Protein AF-A0A379FJ22-F1 (afdb_monomer_lite)

Structure (mmCIF, N/CA/C/O backbone):
data_AF-A0A379FJ22-F1
#
_entry.id   AF-A0A379FJ22-F1
#
loop_
_atom_site.group_PDB
_atom_site.id
_atom_site.type_symbol
_atom_site.label_atom_id
_atom_site.label_alt_id
_atom_site.label_comp_id
_atom_site.label_asym_id
_atom_site.label_entity_id
_atom_site.label_seq_id
_atom_site.pdbx_PDB_ins_code
_atom_site.Cartn_x
_atom_site.Cartn_y
_atom_site.Cartn_z
_atom_site.occupancy
_atom_site.B_iso_or_equiv
_atom_site.auth_seq_id
_atom_site.auth_comp_id
_atom_site.auth_asym_id
_atom_site.auth_atom_id
_atom_site.pdbx_PDB_model_num
ATOM 1 N N . MET A 1 1 ? 7.946 -30.637 -11.991 1.00 55.09 1 MET A N 1
ATOM 2 C CA . MET A 1 1 ? 6.514 -30.709 -11.625 1.00 55.09 1 MET A CA 1
ATOM 3 C C . MET A 1 1 ? 6.362 -30.606 -10.107 1.00 55.09 1 MET A C 1
ATOM 5 O O . MET A 1 1 ? 6.068 -31.591 -9.452 1.00 55.09 1 MET A O 1
ATOM 9 N N . GLY A 1 2 ? 6.629 -29.426 -9.536 1.00 65.25 2 GLY A N 1
ATOM 10 C CA . GLY A 1 2 ? 6.584 -29.178 -8.081 1.00 65.25 2 GLY A CA 1
ATOM 11 C C . GLY A 1 2 ? 5.913 -27.849 -7.717 1.00 65.25 2 GLY A C 1
ATOM 12 O O . GLY A 1 2 ? 6.068 -27.352 -6.612 1.00 65.25 2 GLY A O 1
ATOM 13 N N . TYR A 1 3 ? 5.192 -27.254 -8.668 1.00 72.75 3 TYR A N 1
ATOM 14 C CA . TYR A 1 3 ? 4.520 -25.957 -8.529 1.00 72.75 3 TYR A CA 1
ATOM 15 C C . TYR A 1 3 ? 3.128 -26.104 -7.905 1.00 72.75 3 TYR A C 1
ATOM 17 O O . TYR A 1 3 ? 2.654 -25.175 -7.268 1.00 72.75 3 TYR A O 1
ATOM 25 N N . LEU A 1 4 ? 2.518 -27.292 -8.010 1.00 80.62 4 LEU A N 1
ATOM 26 C CA . LEU A 1 4 ? 1.190 -27.610 -7.476 1.00 80.62 4 LEU A CA 1
ATOM 27 C C . LEU A 1 4 ? 0.970 -27.150 -6.022 1.00 80.62 4 LEU A C 1
ATOM 29 O O . LEU A 1 4 ? 0.006 -26.419 -5.807 1.00 80.62 4 LEU A O 1
ATOM 33 N N . PRO A 1 5 ? 1.829 -27.482 -5.034 1.00 85.69 5 PRO A N 1
ATOM 34 C CA . PRO A 1 5 ? 1.594 -27.061 -3.651 1.00 85.69 5 PRO A CA 1
ATOM 35 C C . PRO A 1 5 ? 1.693 -25.538 -3.463 1.00 85.69 5 PRO A C 1
ATOM 37 O O . PRO A 1 5 ? 0.895 -24.961 -2.729 1.00 85.69 5 PRO A O 1
ATOM 40 N N . GLY A 1 6 ? 2.615 -24.870 -4.166 1.00 86.69 6 GLY A N 1
ATOM 41 C CA . GLY A 1 6 ? 2.761 -23.413 -4.105 1.00 86.69 6 GLY A CA 1
ATOM 42 C C . GLY A 1 6 ? 1.600 -22.673 -4.772 1.00 86.69 6 GLY A C 1
ATOM 43 O O . GLY A 1 6 ? 1.093 -21.696 -4.225 1.00 86.69 6 GLY A O 1
ATOM 44 N N . THR A 1 7 ? 1.131 -23.159 -5.924 1.00 88.19 7 THR A N 1
ATOM 45 C CA . THR A 1 7 ? -0.008 -22.571 -6.645 1.00 88.19 7 THR A CA 1
ATOM 46 C C . THR A 1 7 ? -1.321 -22.771 -5.884 1.00 88.19 7 THR A C 1
ATOM 48 O O . THR A 1 7 ? -2.111 -21.833 -5.787 1.00 88.19 7 THR A O 1
ATOM 51 N N . LEU A 1 8 ? -1.538 -23.951 -5.289 1.00 89.00 8 LEU A N 1
ATOM 52 C CA . LEU A 1 8 ? -2.694 -24.222 -4.423 1.00 89.00 8 LEU A CA 1
ATOM 53 C C . LEU A 1 8 ? -2.702 -23.316 -3.190 1.00 89.00 8 LEU A C 1
ATOM 55 O O . LEU A 1 8 ? -3.750 -22.773 -2.851 1.00 89.00 8 LEU A O 1
ATOM 59 N N . TRP A 1 9 ? -1.545 -23.108 -2.553 1.00 88.25 9 TRP A N 1
ATOM 60 C CA . TRP A 1 9 ? -1.446 -22.212 -1.401 1.00 88.25 9 TRP A CA 1
ATOM 61 C C . TRP A 1 9 ? -1.653 -20.742 -1.771 1.00 88.25 9 TRP A C 1
ATOM 63 O O . TRP A 1 9 ? -2.329 -20.030 -1.038 1.00 88.25 9 TRP A O 1
ATOM 73 N N . LEU A 1 10 ? -1.130 -20.275 -2.908 1.00 88.19 10 LEU A N 1
ATOM 74 C CA . LEU A 1 10 ? -1.381 -18.911 -3.386 1.00 88.19 10 LEU A CA 1
ATOM 75 C C . LEU A 1 10 ? -2.871 -18.672 -3.650 1.00 88.19 10 LEU A C 1
ATOM 77 O O . LEU A 1 10 ? -3.418 -17.671 -3.194 1.00 88.19 10 LEU A O 1
ATOM 81 N N . LEU A 1 11 ? -3.540 -19.603 -4.333 1.00 90.06 11 LEU A N 1
ATOM 82 C CA . LEU A 1 11 ? -4.977 -19.507 -4.600 1.00 90.06 11 LEU A CA 1
ATOM 83 C C . LEU A 1 11 ? -5.795 -19.553 -3.305 1.00 90.06 11 LEU A C 1
ATOM 85 O O . LEU A 1 11 ? -6.607 -18.664 -3.057 1.00 90.06 11 LEU A O 1
ATOM 89 N N . ALA A 1 12 ? -5.561 -20.557 -2.458 1.00 91.62 12 ALA A N 1
ATOM 90 C CA . ALA A 1 12 ? -6.301 -20.710 -1.211 1.00 91.62 12 ALA A CA 1
ATOM 91 C C . ALA A 1 12 ? -6.012 -19.563 -0.228 1.00 91.62 12 ALA A C 1
ATOM 93 O O . ALA A 1 12 ? -6.931 -19.018 0.376 1.00 91.62 12 ALA A O 1
ATOM 94 N N . GLY A 1 13 ? -4.750 -19.159 -0.091 1.00 91.25 13 GLY A N 1
ATOM 95 C CA . GLY A 1 13 ? -4.307 -18.118 0.831 1.00 91.25 13 GLY A CA 1
ATOM 96 C C . GLY A 1 13 ? -4.830 -16.735 0.461 1.00 91.25 13 GLY A C 1
ATOM 97 O O . GLY A 1 13 ? -5.332 -16.029 1.330 1.00 91.25 13 GLY A O 1
ATOM 98 N N . VAL A 1 14 ? -4.788 -16.350 -0.818 1.00 91.81 14 VAL A N 1
ATOM 99 C CA . VAL A 1 14 ? -5.321 -15.046 -1.256 1.00 91.81 14 VAL A CA 1
ATOM 100 C C . VAL A 1 14 ? -6.839 -14.979 -1.070 1.00 91.81 14 VAL A C 1
ATOM 102 O O . VAL A 1 14 ? -7.353 -13.954 -0.624 1.00 91.81 14 VAL A O 1
ATOM 105 N N . VAL A 1 15 ? -7.562 -16.070 -1.339 1.00 91.75 15 VAL A N 1
ATOM 106 C CA . VAL A 1 15 ? -9.021 -16.113 -1.151 1.00 91.75 15 VAL A CA 1
ATOM 107 C C . VAL A 1 15 ? -9.390 -16.095 0.334 1.00 91.75 15 VAL A C 1
ATOM 109 O O . VAL A 1 15 ? -10.225 -15.295 0.748 1.00 91.75 15 VAL A O 1
ATOM 112 N N . LEU A 1 16 ? -8.763 -16.936 1.157 1.00 91.06 16 LEU A N 1
ATOM 113 C CA . LEU A 1 16 ? -9.128 -17.050 2.570 1.00 91.06 16 LEU A CA 1
ATOM 114 C C . LEU A 1 16 ? -8.610 -15.889 3.420 1.00 91.06 16 LEU A C 1
ATOM 116 O O . LEU A 1 16 ? -9.318 -15.453 4.318 1.00 91.06 16 LEU A O 1
ATOM 120 N N . ALA A 1 17 ? -7.402 -15.385 3.170 1.00 89.38 17 ALA A N 1
ATOM 121 C CA . ALA A 1 17 ? -6.848 -14.278 3.946 1.00 89.38 17 ALA A CA 1
ATOM 122 C C . ALA A 1 17 ? -7.233 -12.921 3.346 1.00 89.38 17 ALA A C 1
ATOM 124 O O . ALA A 1 17 ? -7.732 -12.059 4.060 1.00 89.38 17 ALA A O 1
ATOM 125 N N . GLY A 1 18 ? -7.045 -12.737 2.036 1.00 89.44 18 GLY A N 1
ATOM 126 C CA . GLY A 1 18 ? -7.271 -11.454 1.370 1.00 89.44 18 GLY A CA 1
ATOM 127 C C . GLY A 1 18 ? -8.751 -11.121 1.204 1.00 89.44 18 GLY A C 1
ATOM 128 O O . GLY A 1 18 ? -9.206 -10.089 1.691 1.00 89.44 18 GLY A O 1
ATOM 129 N N . ALA A 1 19 ? -9.524 -12.002 0.559 1.00 89.69 19 ALA A N 1
ATOM 130 C CA . ALA A 1 19 ? -10.930 -11.704 0.270 1.00 89.69 19 ALA A CA 1
ATOM 131 C C . ALA A 1 19 ? -11.788 -11.632 1.545 1.00 89.69 19 ALA A C 1
ATOM 133 O O . ALA A 1 19 ? -12.662 -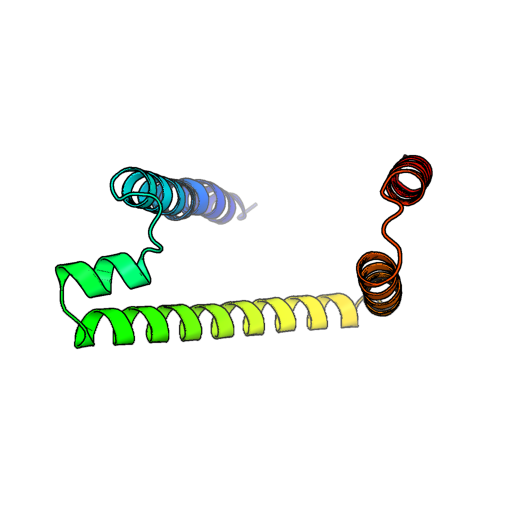10.773 1.650 1.00 89.69 19 ALA A O 1
ATOM 134 N N . VAL A 1 20 ? -11.516 -12.483 2.543 1.00 94.31 20 VAL A N 1
ATOM 135 C CA . VAL A 1 20 ? -12.218 -12.429 3.838 1.00 94.31 20 VAL A CA 1
ATOM 136 C C . VAL A 1 20 ? -11.861 -11.161 4.607 1.00 94.31 20 VAL A C 1
ATOM 138 O O . VAL A 1 20 ? -12.759 -10.534 5.167 1.00 94.31 20 VAL A O 1
ATOM 141 N N . GLN A 1 21 ? -10.586 -10.754 4.622 1.00 90.88 21 GLN A N 1
ATOM 142 C CA . GLN A 1 21 ? -10.182 -9.496 5.248 1.00 90.88 21 GLN A CA 1
ATOM 143 C C . GLN A 1 21 ? -10.891 -8.312 4.582 1.00 90.88 21 GLN A C 1
ATOM 145 O O . GLN A 1 21 ? -11.502 -7.510 5.285 1.00 90.88 21 GLN A O 1
ATOM 150 N N . ASP A 1 22 ? -10.846 -8.210 3.254 1.00 88.62 22 ASP A N 1
ATOM 151 C CA . ASP A 1 22 ? -11.435 -7.086 2.517 1.00 88.62 22 ASP A CA 1
ATOM 152 C C . ASP A 1 22 ? -12.960 -7.009 2.720 1.00 88.62 22 ASP A C 1
ATOM 154 O O . ASP A 1 22 ? -13.511 -5.954 3.049 1.00 88.62 22 ASP A O 1
ATOM 158 N N . PHE A 1 23 ? -13.645 -8.158 2.678 1.00 87.19 23 PHE A N 1
ATOM 159 C CA . PHE A 1 23 ? -15.077 -8.230 2.966 1.00 87.19 23 PHE A CA 1
ATOM 160 C C . PHE A 1 23 ? -15.401 -7.881 4.426 1.00 87.19 23 PHE A C 1
ATOM 162 O O . PHE A 1 23 ? -16.377 -7.176 4.692 1.00 87.19 23 PHE A O 1
ATOM 169 N N . MET A 1 24 ? -14.578 -8.325 5.381 1.00 87.12 24 MET A N 1
ATOM 170 C CA . MET A 1 24 ? -14.732 -7.983 6.796 1.00 87.12 24 MET A CA 1
ATOM 171 C C . MET A 1 24 ? -14.580 -6.474 7.015 1.00 87.12 24 MET A C 1
ATOM 173 O O . MET A 1 24 ? -15.416 -5.876 7.693 1.00 87.12 24 MET A O 1
ATOM 177 N N . VAL A 1 25 ? -13.571 -5.842 6.408 1.00 85.56 25 VAL A N 1
ATOM 178 C CA . VAL A 1 25 ? -13.365 -4.387 6.482 1.00 85.56 25 VAL A CA 1
ATOM 179 C C . VAL A 1 25 ? -14.564 -3.631 5.902 1.00 85.56 25 VAL A C 1
ATOM 181 O O . VAL A 1 25 ? -15.068 -2.702 6.541 1.00 85.56 25 VAL A O 1
ATOM 184 N N . LEU A 1 26 ? -15.065 -4.046 4.736 1.00 86.69 26 LEU A N 1
ATOM 185 C CA . LEU A 1 26 ? -16.239 -3.438 4.101 1.00 86.69 26 LEU A CA 1
ATOM 186 C C . LEU A 1 26 ? -17.514 -3.605 4.945 1.00 86.69 26 LEU A C 1
ATOM 188 O O . LEU A 1 26 ? -18.265 -2.644 5.141 1.00 86.69 26 LEU A O 1
ATOM 192 N N . PHE A 1 27 ? -17.757 -4.795 5.498 1.00 85.31 27 PHE A N 1
ATOM 193 C CA . PHE A 1 27 ? -18.923 -5.071 6.344 1.00 85.31 27 PHE A CA 1
ATOM 194 C C . PHE A 1 27 ? -18.903 -4.252 7.644 1.00 85.31 27 PHE A C 1
ATOM 196 O O . PHE A 1 27 ? -19.919 -3.708 8.080 1.00 85.31 27 PHE A O 1
ATOM 203 N N . ILE A 1 28 ? -17.725 -4.114 8.246 1.00 82.06 28 ILE A N 1
ATOM 204 C CA . ILE A 1 28 ? -17.501 -3.317 9.454 1.00 82.06 28 ILE A CA 1
ATOM 205 C C . ILE A 1 28 ? -17.693 -1.816 9.149 1.00 82.06 28 ILE A C 1
ATOM 207 O O . ILE A 1 28 ? -18.420 -1.131 9.874 1.00 82.06 28 ILE A O 1
ATOM 211 N N . SER A 1 29 ? -17.146 -1.317 8.035 1.00 79.75 29 SER A N 1
ATOM 212 C CA . SER A 1 29 ? -17.282 0.084 7.600 1.00 79.75 29 SER A CA 1
ATOM 213 C C . SER A 1 29 ? -18.738 0.483 7.308 1.00 79.75 29 SER A C 1
ATOM 215 O O . SER A 1 29 ? -19.225 1.511 7.794 1.00 79.75 29 SER A O 1
ATOM 217 N N . THR A 1 30 ? -19.487 -0.362 6.591 1.00 82.31 30 THR A N 1
ATOM 218 C CA . THR A 1 30 ? -20.899 -0.104 6.241 1.00 82.31 30 THR A CA 1
ATOM 219 C C . THR A 1 30 ? -21.821 -0.063 7.461 1.00 82.31 30 THR A C 1
ATOM 221 O O . THR A 1 30 ? -22.753 0.740 7.497 1.00 82.31 30 THR A O 1
ATOM 224 N N . ARG A 1 31 ? -21.539 -0.850 8.508 1.00 78.50 31 ARG A N 1
ATOM 225 C CA . ARG A 1 31 ? -22.315 -0.846 9.763 1.00 78.50 31 ARG A CA 1
ATOM 226 C C . ARG A 1 31 ? -22.111 0.402 10.627 1.00 78.50 31 ARG A C 1
ATOM 228 O O . ARG A 1 31 ? -22.930 0.641 11.511 1.00 78.50 31 ARG A O 1
ATOM 235 N N . ARG A 1 32 ? -21.061 1.204 10.404 1.00 73.75 32 ARG A N 1
ATOM 236 C CA . ARG A 1 32 ? -20.783 2.417 11.203 1.00 73.75 32 ARG A CA 1
ATOM 237 C C . ARG A 1 32 ? -20.551 3.662 10.358 1.00 73.75 32 ARG A C 1
ATOM 239 O O . ARG A 1 32 ? -19.568 4.384 10.546 1.00 73.75 32 ARG A O 1
ATOM 246 N N . ASN A 1 33 ? -21.502 3.938 9.467 1.00 69.75 33 ASN A N 1
ATOM 247 C CA . ASN A 1 33 ? -21.562 5.168 8.672 1.00 69.75 33 ASN A CA 1
ATOM 248 C C . ASN A 1 33 ? -20.301 5.427 7.816 1.00 69.75 33 ASN A C 1
ATOM 250 O O . ASN A 1 33 ? -19.939 6.581 7.604 1.00 69.75 33 ASN A O 1
ATOM 254 N N . GLY A 1 34 ? -19.607 4.378 7.353 1.00 62.66 34 GLY A N 1
ATOM 255 C CA . GLY A 1 34 ? -18.463 4.504 6.438 1.00 62.66 34 GLY A CA 1
ATOM 256 C C . GLY A 1 34 ? -17.177 5.044 7.073 1.00 62.66 34 GLY A C 1
ATOM 257 O O . GLY A 1 34 ? -16.307 5.547 6.365 1.00 62.66 34 GLY A O 1
ATOM 258 N N . ASN A 1 35 ? -17.048 4.991 8.402 1.00 69.44 35 ASN A N 1
ATOM 259 C CA . ASN A 1 35 ? -15.829 5.442 9.072 1.00 69.44 35 ASN A CA 1
ATOM 260 C C . ASN A 1 35 ? -14.655 4.492 8.779 1.00 69.44 35 ASN A C 1
ATOM 262 O O . ASN A 1 35 ? -14.801 3.272 8.832 1.00 69.44 35 ASN A O 1
ATOM 266 N N . SER A 1 36 ? -13.472 5.062 8.528 1.00 70.88 36 SER A N 1
ATOM 267 C CA . SER A 1 36 ? -12.225 4.297 8.398 1.00 70.88 36 SER A CA 1
ATOM 268 C C . SER A 1 36 ? -11.954 3.478 9.665 1.00 70.88 36 SER A C 1
ATOM 270 O O . SER A 1 36 ? -12.168 3.969 10.774 1.00 70.88 36 SER A O 1
ATOM 272 N N . LEU A 1 37 ? -11.440 2.251 9.515 1.00 66.69 37 LEU A N 1
ATOM 273 C CA . LEU A 1 37 ? -11.137 1.333 10.624 1.00 66.69 37 LEU A CA 1
ATOM 274 C C . LEU A 1 37 ? -10.311 1.984 11.740 1.00 66.69 37 LEU A C 1
ATOM 276 O O . LEU A 1 37 ? -10.580 1.752 12.914 1.00 66.69 37 LEU A O 1
ATOM 280 N N . GLY A 1 38 ? -9.343 2.835 11.392 1.00 68.44 38 GLY A N 1
ATOM 281 C CA . GLY A 1 38 ? -8.529 3.542 12.386 1.00 68.44 38 GLY A CA 1
ATOM 282 C C . GLY A 1 38 ? -9.333 4.535 13.232 1.00 68.44 38 GLY A C 1
ATOM 283 O O . GLY A 1 38 ? -9.173 4.588 14.450 1.0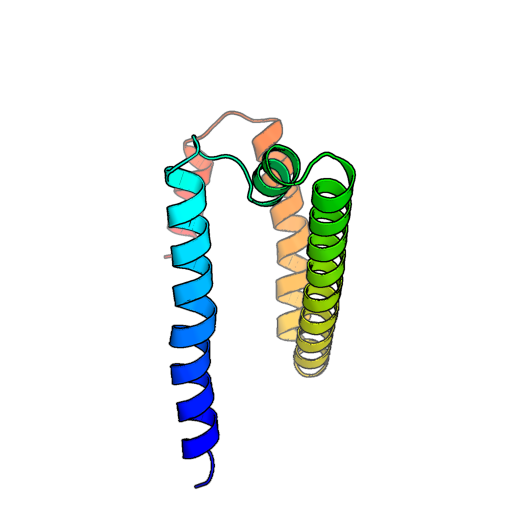0 68.44 38 GLY A O 1
ATOM 284 N N . GLU A 1 39 ? -10.272 5.255 12.615 1.00 67.38 39 GLU A N 1
ATOM 285 C CA . GLU A 1 39 ? -11.213 6.139 13.320 1.00 67.38 39 GLU A CA 1
ATOM 286 C C . GLU A 1 39 ? -12.238 5.342 14.140 1.00 67.38 39 GLU A C 1
ATOM 288 O O . GLU A 1 39 ? -12.712 5.789 15.183 1.00 67.38 39 GLU A O 1
ATOM 293 N N . MET A 1 40 ? -12.551 4.126 13.699 1.00 70.38 40 MET A N 1
ATOM 294 C CA . MET A 1 40 ? -13.432 3.189 14.389 1.00 70.38 40 MET A CA 1
ATOM 295 C C . MET A 1 40 ? -12.802 2.652 15.681 1.00 70.38 40 MET A C 1
ATOM 297 O O . MET A 1 40 ? -13.438 2.685 16.734 1.00 70.38 40 MET A O 1
ATOM 301 N N . ILE A 1 41 ? -11.535 2.231 15.619 1.00 68.88 41 ILE A N 1
ATOM 302 C CA . ILE A 1 41 ? -10.765 1.755 16.779 1.00 68.88 41 ILE A CA 1
ATOM 303 C C . ILE A 1 41 ? -10.590 2.887 17.798 1.00 68.88 41 ILE A C 1
ATOM 305 O O . ILE A 1 41 ? -10.716 2.665 19.002 1.00 68.88 41 ILE A O 1
ATOM 309 N N . LYS A 1 42 ? -10.372 4.119 17.322 1.00 73.25 42 LYS A N 1
ATOM 310 C CA . LYS A 1 42 ? -10.240 5.310 18.172 1.00 73.25 42 LYS A CA 1
ATOM 311 C C . LYS A 1 42 ? -11.516 5.637 18.958 1.00 73.25 42 LYS A C 1
ATOM 313 O O . LYS A 1 42 ? -11.422 6.116 20.086 1.00 73.25 42 LYS A O 1
ATOM 318 N N . LYS A 1 43 ? -12.694 5.368 18.381 1.00 73.31 43 LYS A N 1
ATOM 319 C CA . LYS A 1 43 ? -14.001 5.594 19.026 1.00 73.31 43 LYS A CA 1
ATOM 320 C C . 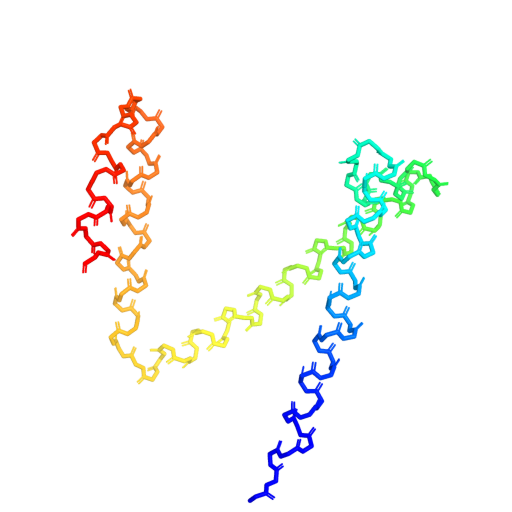LYS A 1 43 ? -14.368 4.516 20.055 1.00 73.31 43 LYS A C 1
ATOM 322 O O . LYS A 1 43 ? -15.046 4.844 21.018 1.00 73.31 43 LYS A O 1
ATOM 327 N N . GLU A 1 44 ? -13.928 3.270 19.868 1.00 70.00 44 GLU A N 1
ATOM 328 C CA . GLU A 1 44 ? -14.287 2.133 20.742 1.00 70.00 44 GLU A CA 1
ATOM 329 C C . GLU A 1 44 ? -13.265 1.839 21.848 1.00 70.00 44 GLU A C 1
ATOM 331 O O . GLU A 1 44 ? -13.638 1.601 22.990 1.00 70.00 44 GLU A O 1
ATOM 336 N N . MET A 1 45 ? -11.964 1.867 21.543 1.00 69.88 45 MET A N 1
ATOM 337 C CA . MET A 1 45 ? -10.911 1.533 22.517 1.00 69.88 45 MET A CA 1
ATOM 338 C C . MET A 1 45 ? -10.255 2.776 23.143 1.00 69.88 45 MET A C 1
ATOM 340 O O . MET A 1 45 ? -9.393 2.656 24.012 1.00 69.88 45 MET A O 1
ATOM 344 N N . GLY A 1 46 ? -10.651 3.978 22.716 1.00 75.62 46 GLY A N 1
ATOM 345 C CA . GLY A 1 46 ? -10.103 5.250 23.183 1.00 75.62 46 GLY A CA 1
ATOM 346 C C . GLY A 1 46 ? -8.977 5.816 22.300 1.00 75.62 46 GLY A C 1
ATOM 347 O O . GLY A 1 46 ? -8.526 5.187 21.336 1.00 75.62 46 GLY A O 1
ATOM 348 N N . PRO A 1 47 ? -8.492 7.034 22.615 1.00 73.62 47 PRO A N 1
ATOM 349 C CA . PRO A 1 47 ? -7.591 7.791 21.742 1.00 73.62 47 PRO A CA 1
ATOM 350 C C . PRO A 1 47 ? -6.200 7.160 21.590 1.00 73.62 47 PRO A C 1
ATOM 352 O O . PRO A 1 47 ? -5.586 7.275 20.527 1.00 73.62 47 PRO A O 1
ATOM 355 N N . VAL A 1 48 ? -5.709 6.478 22.628 1.00 78.25 48 VAL A N 1
ATOM 356 C CA . VAL A 1 48 ? -4.371 5.867 22.657 1.00 78.25 48 VAL A CA 1
ATOM 357 C C . VAL A 1 48 ? -4.275 4.657 21.711 1.00 78.25 48 VAL A C 1
ATOM 359 O O . VAL A 1 48 ? -3.463 4.709 20.784 1.00 78.25 48 VAL A O 1
ATOM 362 N N . PRO A 1 49 ? -5.113 3.606 21.835 1.00 78.38 49 PRO A N 1
ATOM 363 C CA . PRO A 1 49 ? -5.039 2.449 20.938 1.00 78.38 49 PRO A CA 1
ATOM 364 C C . PRO A 1 49 ? -5.422 2.777 19.489 1.00 78.38 49 PRO A C 1
ATOM 366 O O . PRO A 1 49 ? -4.819 2.224 18.571 1.00 78.38 49 PRO A O 1
ATOM 369 N N . GLY A 1 50 ? -6.346 3.717 19.250 1.00 79.31 50 GLY A N 1
ATOM 370 C CA . GLY A 1 50 ? -6.679 4.155 17.887 1.00 79.31 50 GLY A CA 1
ATOM 371 C C . GLY A 1 50 ? -5.504 4.806 17.153 1.00 79.31 50 GLY A C 1
ATOM 372 O O . GLY A 1 50 ? -5.270 4.529 15.977 1.00 79.31 50 GLY A O 1
ATOM 373 N N . THR A 1 51 ? -4.717 5.623 17.856 1.00 81.19 51 THR A N 1
ATOM 374 C CA . THR A 1 51 ? -3.540 6.283 17.269 1.00 81.19 51 THR A CA 1
ATOM 375 C C . THR A 1 51 ? -2.417 5.280 16.989 1.00 81.19 51 THR A C 1
ATOM 377 O O . THR A 1 51 ? -1.790 5.343 15.932 1.00 81.19 51 THR A O 1
ATOM 380 N N . ILE A 1 52 ? -2.211 4.306 17.883 1.00 86.62 52 ILE A N 1
ATOM 381 C CA . ILE A 1 52 ? -1.233 3.224 17.683 1.00 86.62 52 ILE A CA 1
ATOM 382 C C . ILE A 1 52 ? -1.624 2.350 16.480 1.00 86.62 52 ILE A C 1
ATOM 384 O O . ILE A 1 52 ? -0.766 2.024 15.662 1.00 86.62 52 ILE A O 1
ATOM 388 N N . ALA A 1 53 ? -2.909 2.019 16.322 1.00 83.00 53 ALA A N 1
ATOM 389 C CA . ALA A 1 53 ? -3.397 1.233 15.186 1.00 83.00 53 ALA A CA 1
ATOM 390 C C . ALA A 1 53 ? -3.203 1.957 13.840 1.00 83.00 53 ALA A C 1
ATOM 392 O O . ALA A 1 53 ? -2.754 1.347 12.868 1.00 83.00 53 ALA A O 1
ATOM 393 N N . LEU A 1 54 ? -3.489 3.263 13.786 1.00 82.50 54 LEU A N 1
ATOM 394 C CA . LEU A 1 54 ? -3.241 4.092 12.600 1.00 82.50 54 LEU A CA 1
ATOM 395 C C . LEU A 1 54 ? -1.751 4.140 12.243 1.00 82.50 54 LEU A C 1
ATOM 397 O O . LEU A 1 54 ? -1.392 3.968 11.078 1.00 82.50 54 LEU A O 1
ATOM 401 N N . PHE A 1 55 ? -0.885 4.318 13.243 1.00 88.56 55 PHE A N 1
ATOM 402 C CA . PHE A 1 55 ? 0.561 4.344 13.037 1.00 88.56 55 PHE A CA 1
ATOM 403 C C . PHE A 1 55 ? 1.102 2.983 12.573 1.00 88.56 55 PHE A C 1
ATOM 405 O O . PHE A 1 55 ? 1.896 2.920 11.636 1.00 88.56 55 PHE A O 1
ATOM 412 N N . GLY A 1 56 ? 0.623 1.883 13.162 1.00 89.25 56 GLY A N 1
ATOM 413 C CA . GLY A 1 56 ? 0.978 0.525 12.744 1.00 89.25 56 GLY A CA 1
ATOM 414 C C . GLY A 1 56 ? 0.557 0.219 11.304 1.00 89.25 56 GLY A C 1
ATOM 415 O O . GLY A 1 56 ? 1.359 -0.292 10.525 1.00 89.25 56 GLY A O 1
ATOM 416 N N . CYS A 1 57 ? -0.665 0.595 10.916 1.00 87.75 57 CYS A N 1
ATOM 417 C CA . CYS A 1 57 ? -1.148 0.444 9.540 1.00 87.75 57 CYS A CA 1
ATOM 418 C C . CYS A 1 57 ? -0.284 1.238 8.544 1.00 87.75 57 CYS A C 1
ATOM 420 O O . CYS A 1 57 ? 0.111 0.716 7.501 1.00 87.75 57 CYS A O 1
ATOM 422 N N . PHE A 1 58 ? 0.078 2.474 8.898 1.00 88.88 58 PHE A N 1
ATOM 423 C CA . PHE A 1 58 ? 0.960 3.310 8.086 1.00 88.88 58 PHE A CA 1
ATOM 424 C C . PHE A 1 58 ? 2.359 2.695 7.914 1.00 88.88 58 PHE A C 1
ATOM 426 O O . PHE A 1 58 ? 2.880 2.655 6.799 1.00 88.88 58 PHE A O 1
ATOM 433 N N . LEU A 1 59 ? 2.946 2.152 8.986 1.00 93.94 59 LEU A N 1
ATOM 434 C CA . LEU A 1 59 ? 4.243 1.472 8.917 1.00 93.94 59 LEU A CA 1
ATOM 435 C C . LEU A 1 59 ? 4.204 0.239 8.009 1.00 93.94 59 LEU A C 1
ATOM 437 O O . LEU A 1 59 ? 5.082 0.080 7.161 1.00 93.94 59 LEU A O 1
ATOM 441 N N . ILE A 1 60 ? 3.182 -0.611 8.146 1.00 93.06 60 ILE A N 1
ATOM 442 C CA . ILE A 1 60 ? 3.036 -1.803 7.298 1.00 93.06 60 ILE A CA 1
ATOM 443 C C . ILE A 1 60 ? 2.892 -1.396 5.826 1.00 93.06 60 ILE A C 1
ATOM 445 O O . ILE A 1 60 ? 3.541 -2.000 4.973 1.00 93.06 60 ILE A O 1
ATOM 449 N N . MET A 1 61 ? 2.121 -0.341 5.531 1.00 92.25 61 MET A N 1
ATOM 450 C CA . MET A 1 61 ? 1.959 0.201 4.176 1.00 92.25 61 MET A CA 1
ATOM 451 C C . MET A 1 61 ? 3.303 0.603 3.547 1.00 92.25 61 MET A C 1
ATOM 453 O O . MET A 1 61 ? 3.568 0.288 2.388 1.00 92.25 61 MET A O 1
ATOM 457 N N . ILE A 1 62 ? 4.184 1.257 4.308 1.00 95.12 62 ILE A N 1
ATOM 458 C CA . ILE A 1 62 ? 5.516 1.643 3.821 1.00 95.12 62 ILE A CA 1
ATOM 459 C C . ILE A 1 62 ? 6.376 0.407 3.533 1.00 95.12 62 ILE A C 1
ATOM 461 O O . ILE A 1 62 ? 7.037 0.356 2.495 1.00 95.12 62 ILE A O 1
ATOM 465 N N . ILE A 1 63 ? 6.356 -0.597 4.416 1.00 95.31 63 ILE A N 1
ATOM 466 C CA . ILE A 1 63 ? 7.161 -1.817 4.254 1.00 95.31 63 ILE A CA 1
ATOM 467 C C . ILE A 1 63 ? 6.761 -2.562 2.974 1.00 95.31 63 ILE A C 1
ATOM 469 O O . ILE A 1 63 ? 7.631 -2.917 2.176 1.00 95.31 63 ILE A O 1
ATOM 473 N N . ILE A 1 64 ? 5.460 -2.768 2.740 1.00 95.00 64 ILE A N 1
ATOM 474 C CA . ILE A 1 64 ? 5.000 -3.476 1.536 1.00 95.00 64 ILE A CA 1
ATOM 475 C C . ILE A 1 64 ? 5.307 -2.683 0.259 1.00 95.00 64 ILE A C 1
ATOM 477 O O . ILE A 1 64 ? 5.762 -3.275 -0.719 1.00 95.00 64 ILE A O 1
ATOM 481 N N . LEU A 1 65 ? 5.153 -1.352 0.272 1.00 94.12 65 LEU A N 1
ATOM 482 C CA . LEU A 1 65 ? 5.511 -0.499 -0.867 1.00 94.12 65 LEU A CA 1
ATOM 483 C C . LEU A 1 65 ? 7.010 -0.570 -1.178 1.00 94.12 65 LEU A C 1
ATOM 485 O O . LEU A 1 65 ? 7.383 -0.672 -2.346 1.00 94.12 65 LEU A O 1
ATOM 489 N N . ALA A 1 66 ? 7.867 -0.572 -0.155 1.00 94.81 66 ALA A N 1
ATOM 490 C CA . ALA A 1 66 ? 9.312 -0.681 -0.329 1.00 94.81 66 ALA A CA 1
ATOM 491 C C . ALA A 1 66 ? 9.712 -2.018 -0.973 1.00 94.81 66 ALA A C 1
ATOM 493 O O . ALA A 1 66 ? 10.489 -2.038 -1.929 1.00 94.81 66 ALA A O 1
ATOM 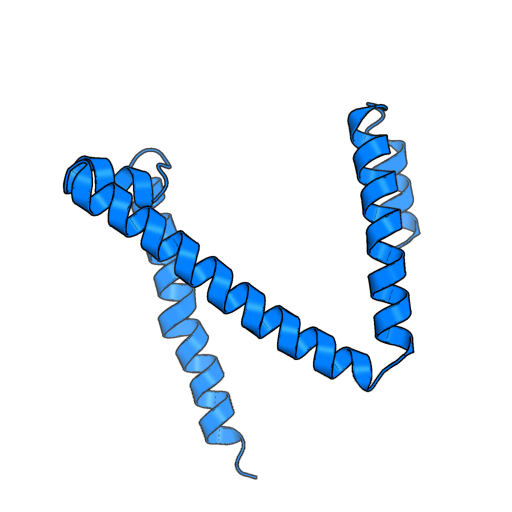494 N N . VAL A 1 67 ? 9.154 -3.136 -0.497 1.00 95.81 67 VAL A N 1
ATOM 495 C CA . VAL A 1 67 ? 9.451 -4.467 -1.052 1.00 95.81 67 VAL A CA 1
ATOM 496 C C . VAL A 1 67 ? 8.956 -4.587 -2.494 1.00 95.81 67 VAL A C 1
ATOM 498 O O . VAL A 1 67 ? 9.707 -5.042 -3.357 1.00 95.81 67 VAL A O 1
ATOM 501 N N . LEU A 1 68 ? 7.730 -4.141 -2.782 1.00 92.88 68 LEU A N 1
ATOM 502 C CA . LEU A 1 68 ? 7.184 -4.172 -4.142 1.00 92.88 68 LEU A CA 1
ATOM 503 C C . LEU A 1 68 ? 8.008 -3.305 -5.103 1.00 92.88 68 LEU A C 1
ATOM 505 O O . LEU A 1 68 ? 8.325 -3.755 -6.205 1.00 92.88 68 LEU A O 1
ATOM 509 N N . ALA A 1 69 ? 8.425 -2.111 -4.674 1.00 89.38 69 ALA A N 1
ATOM 510 C CA . ALA A 1 69 ? 9.293 -1.246 -5.468 1.00 89.38 69 ALA A CA 1
ATOM 511 C C . ALA A 1 69 ? 10.641 -1.917 -5.776 1.00 89.38 69 ALA A C 1
ATOM 513 O O . ALA A 1 69 ? 11.080 -1.898 -6.924 1.00 89.38 69 ALA A O 1
ATOM 514 N N . LEU A 1 70 ? 11.272 -2.569 -4.793 1.00 90.38 70 LEU A N 1
ATOM 515 C CA . LEU A 1 70 ? 12.529 -3.295 -5.008 1.00 90.38 70 LEU A CA 1
ATOM 516 C C . LEU A 1 70 ? 12.379 -4.438 -6.022 1.00 90.38 70 LEU A C 1
ATOM 518 O O . LEU A 1 70 ? 13.269 -4.627 -6.852 1.00 90.38 70 LEU A O 1
ATOM 522 N N . ILE A 1 71 ? 11.273 -5.187 -5.978 1.00 89.81 71 ILE A N 1
ATOM 523 C CA . ILE A 1 71 ? 11.005 -6.273 -6.935 1.00 89.81 71 ILE A CA 1
ATOM 524 C C . ILE A 1 71 ? 10.848 -5.707 -8.352 1.00 89.81 71 ILE A C 1
ATOM 526 O O . ILE A 1 71 ? 11.463 -6.227 -9.283 1.00 89.81 71 ILE A O 1
ATOM 530 N N . VAL A 1 72 ? 10.088 -4.620 -8.515 1.00 85.50 72 VAL A N 1
ATOM 531 C CA . VAL A 1 72 ? 9.898 -3.964 -9.820 1.00 85.50 72 VAL A CA 1
ATOM 532 C C . VAL A 1 72 ? 11.220 -3.409 -10.353 1.00 85.50 72 VAL A C 1
ATOM 534 O O . VAL A 1 72 ? 11.553 -3.655 -11.507 1.00 85.50 72 VAL A O 1
ATOM 537 N N . VAL A 1 73 ? 12.022 -2.734 -9.525 1.00 84.69 73 VAL A N 1
ATOM 538 C CA . VAL A 1 73 ? 13.334 -2.201 -9.936 1.00 84.69 73 VAL A CA 1
ATOM 539 C C . VAL A 1 73 ? 14.261 -3.318 -10.414 1.00 84.69 73 VAL A C 1
ATOM 541 O O . VAL A 1 73 ? 14.908 -3.178 -11.449 1.00 84.69 73 VAL A O 1
ATOM 544 N N . LYS A 1 74 ? 14.293 -4.452 -9.707 1.00 83.19 74 LYS A N 1
ATOM 545 C CA . LYS A 1 74 ? 15.090 -5.613 -10.124 1.00 83.19 74 LYS A CA 1
ATOM 546 C C . LYS A 1 74 ? 14.581 -6.238 -11.424 1.00 83.19 74 LYS A C 1
ATOM 548 O O . LYS A 1 74 ? 15.394 -6.604 -12.262 1.00 83.19 74 LYS A O 1
ATOM 553 N N . ALA A 1 75 ? 13.265 -6.321 -11.616 1.00 83.56 75 ALA A N 1
ATOM 554 C CA . ALA A 1 75 ? 12.676 -6.840 -12.851 1.00 83.56 75 ALA A CA 1
ATOM 555 C C . ALA A 1 75 ? 12.953 -5.929 -14.060 1.00 83.56 75 ALA A C 1
ATOM 557 O O . ALA A 1 75 ? 13.164 -6.405 -15.172 1.00 83.56 75 ALA A O 1
ATOM 558 N N . LEU A 1 76 ? 12.976 -4.614 -13.837 1.00 78.06 76 LEU A N 1
ATOM 559 C CA . LEU A 1 76 ? 13.256 -3.620 -14.86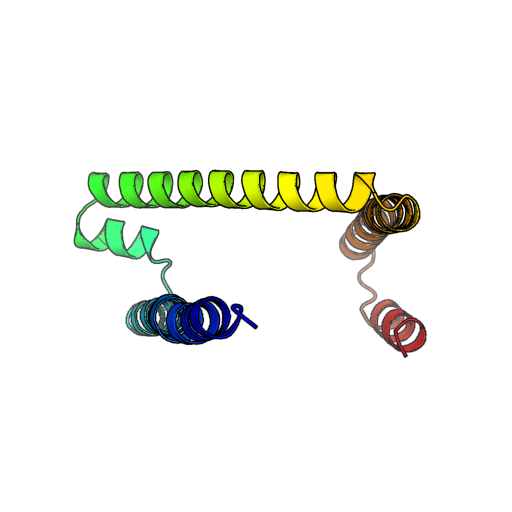6 1.00 78.06 76 LEU A CA 1
ATOM 560 C C . LEU A 1 76 ? 14.753 -3.508 -15.202 1.00 78.06 76 LEU A C 1
ATOM 562 O O . LEU A 1 76 ? 15.087 -3.158 -16.329 1.00 78.06 76 LEU A O 1
ATOM 566 N N . ALA A 1 77 ? 15.655 -3.842 -14.274 1.00 72.81 77 ALA A N 1
ATOM 567 C CA . ALA A 1 77 ? 17.096 -3.879 -14.542 1.00 72.81 77 ALA A CA 1
ATOM 568 C C . ALA A 1 77 ? 17.473 -4.900 -15.636 1.00 72.81 77 ALA A C 1
ATOM 570 O O . ALA A 1 77 ? 18.408 -4.664 -16.395 1.00 72.81 77 ALA A O 1
ATOM 571 N N . GLU A 1 78 ? 16.714 -5.992 -15.753 1.00 69.31 78 GLU A N 1
ATOM 572 C CA . GLU A 1 78 ? 16.875 -7.022 -16.793 1.00 69.31 78 GLU A CA 1
ATOM 573 C C . GLU A 1 78 ? 16.198 -6.641 -18.130 1.00 69.31 78 GLU A C 1
ATOM 575 O O . GLU A 1 78 ? 16.463 -7.256 -19.161 1.00 69.31 78 GLU A O 1
ATOM 580 N N . SER A 1 79 ? 15.320 -5.625 -18.155 1.00 60.53 79 SER A N 1
ATOM 581 C CA . SER A 1 79 ? 14.569 -5.216 -19.354 1.00 60.53 79 SER A CA 1
ATOM 582 C C . SER A 1 79 ? 14.595 -3.694 -19.571 1.00 60.53 79 SER A C 1
ATOM 584 O O . SER A 1 79 ? 13.749 -2.964 -19.039 1.00 60.53 79 SER A O 1
ATOM 586 N N . PRO A 1 80 ? 15.511 -3.195 -20.427 1.00 69.19 80 PRO A N 1
ATOM 587 C CA . PRO A 1 80 ? 15.663 -1.766 -20.723 1.00 69.19 80 PRO A CA 1
ATOM 588 C C . PRO A 1 80 ? 14.383 -1.102 -21.252 1.00 69.19 80 PRO A C 1
ATOM 590 O O . PRO A 1 80 ? 14.112 0.067 -20.972 1.00 69.19 80 PRO A O 1
ATOM 593 N N . TRP A 1 81 ? 13.563 -1.861 -21.985 1.00 73.56 81 TRP A N 1
ATOM 594 C CA . TRP A 1 81 ? 12.298 -1.383 -22.542 1.00 73.56 81 TRP A CA 1
ATOM 595 C C . TRP A 1 81 ? 11.270 -1.043 -21.456 1.00 73.56 81 TRP A C 1
ATOM 597 O O . TRP A 1 81 ? 10.555 -0.047 -21.571 1.00 73.56 81 TRP A O 1
ATOM 607 N N . GLY A 1 82 ? 11.230 -1.809 -20.362 1.00 75.00 82 GLY A N 1
ATOM 608 C CA . GLY A 1 82 ? 10.311 -1.553 -19.254 1.00 75.00 82 GLY A CA 1
ATOM 609 C C . GLY A 1 82 ? 10.630 -0.247 -18.523 1.00 75.00 82 GLY A C 1
ATOM 610 O O . GLY A 1 82 ? 9.726 0.553 -18.281 1.00 75.00 82 GLY A O 1
ATOM 611 N N . VAL A 1 83 ? 11.914 0.023 -18.246 1.00 78.94 83 VAL A N 1
ATOM 612 C CA . VAL A 1 83 ? 12.347 1.271 -17.586 1.00 78.94 83 VAL A CA 1
ATOM 613 C C . VAL A 1 83 ? 11.927 2.484 -18.410 1.00 78.94 83 VAL A C 1
ATOM 615 O O . VAL A 1 83 ? 11.371 3.431 -17.861 1.00 78.94 83 VAL A O 1
ATOM 618 N N . PHE A 1 84 ? 12.136 2.445 -19.729 1.00 78.56 84 PHE A N 1
ATOM 619 C CA . PHE A 1 84 ? 11.777 3.550 -20.617 1.00 78.56 84 PHE A CA 1
ATOM 620 C C . PHE A 1 84 ? 10.268 3.828 -20.624 1.00 78.56 84 PHE A C 1
ATOM 622 O O . PHE A 1 84 ? 9.861 4.987 -20.539 1.00 78.56 84 PHE A O 1
ATOM 629 N N . THR A 1 85 ? 9.427 2.789 -20.662 1.00 78.88 85 THR A N 1
ATOM 630 C CA . THR A 1 85 ? 7.964 2.970 -20.624 1.00 78.88 85 THR A CA 1
ATOM 631 C C . THR A 1 85 ? 7.480 3.552 -19.295 1.00 78.88 85 THR A C 1
ATOM 633 O O . THR A 1 85 ? 6.715 4.514 -19.305 1.00 78.88 85 THR A O 1
ATOM 636 N N . VAL A 1 86 ? 7.973 3.055 -18.155 1.00 82.62 86 VAL A N 1
ATOM 637 C CA . VAL A 1 86 ? 7.601 3.562 -16.821 1.00 82.62 86 VAL A CA 1
ATOM 638 C C . VAL A 1 86 ? 8.120 4.987 -16.604 1.00 82.62 86 VAL A C 1
ATOM 640 O O . VAL A 1 86 ? 7.384 5.856 -16.140 1.00 82.62 86 VAL A O 1
ATOM 643 N N . CYS A 1 87 ? 9.362 5.272 -17.001 1.00 83.12 87 CYS A N 1
ATOM 644 C CA . CYS A 1 87 ? 9.918 6.624 -16.949 1.00 83.12 87 CYS A CA 1
ATOM 645 C C . CYS A 1 87 ? 9.191 7.598 -17.880 1.00 83.12 87 CYS A C 1
ATOM 647 O O . CYS A 1 87 ? 9.201 8.790 -17.601 1.00 83.12 87 CYS A O 1
ATOM 649 N N . SER A 1 88 ? 8.569 7.121 -18.961 1.00 84.44 88 SER A N 1
ATOM 650 C CA . SER A 1 88 ? 7.799 7.964 -19.885 1.00 84.44 88 SER A CA 1
ATOM 651 C C . SER A 1 88 ? 6.377 8.227 -19.377 1.00 84.44 88 SER A C 1
ATOM 653 O O . SER A 1 88 ? 5.855 9.327 -19.556 1.00 84.44 88 SER A O 1
ATOM 655 N N . THR A 1 89 ? 5.742 7.272 -18.691 1.00 85.25 89 THR A N 1
ATOM 656 C CA . THR A 1 89 ? 4.376 7.452 -18.166 1.00 85.25 89 THR A CA 1
ATOM 657 C C . THR A 1 89 ? 4.308 8.424 -16.991 1.00 85.25 89 THR A C 1
ATOM 659 O O . THR A 1 89 ? 3.320 9.145 -16.880 1.00 85.25 89 THR A O 1
ATOM 662 N N . VAL A 1 90 ? 5.345 8.517 -16.151 1.00 86.75 90 VAL A N 1
ATOM 663 C CA . VAL A 1 90 ? 5.406 9.477 -15.028 1.00 86.75 90 VAL A CA 1
ATOM 664 C C . VAL A 1 90 ? 5.283 10.945 -15.488 1.00 86.75 90 VAL A C 1
ATOM 666 O O . VAL A 1 90 ? 4.390 11.641 -14.999 1.00 86.75 90 VAL A O 1
ATOM 669 N N . PRO A 1 91 ? 6.100 11.449 -16.434 1.00 83.75 91 PRO A N 1
ATOM 670 C CA . PRO A 1 91 ? 5.960 12.805 -16.950 1.00 83.75 91 PRO A CA 1
ATOM 671 C C . PRO A 1 91 ? 4.645 13.013 -17.704 1.00 83.75 91 PRO A C 1
ATOM 673 O O . PRO A 1 91 ? 4.039 14.067 -17.534 1.00 83.75 91 PRO A O 1
ATOM 676 N N . ILE A 1 92 ? 4.157 12.025 -18.465 1.00 82.19 92 ILE A N 1
ATOM 677 C CA . ILE A 1 92 ? 2.850 12.110 -19.144 1.00 82.19 92 ILE A CA 1
ATOM 678 C C . ILE A 1 92 ? 1.716 12.253 -18.117 1.00 82.19 92 ILE A C 1
ATOM 680 O O . ILE A 1 92 ? 0.854 13.117 -18.269 1.00 82.19 92 ILE A O 1
ATOM 684 N N . ALA A 1 93 ? 1.739 11.466 -17.039 1.00 81.12 93 ALA A N 1
ATOM 685 C CA . ALA A 1 93 ? 0.756 11.534 -15.961 1.00 81.12 93 ALA A CA 1
ATOM 686 C C . ALA A 1 93 ? 0.830 12.861 -15.190 1.00 81.12 93 ALA A C 1
ATOM 688 O O . ALA A 1 93 ? -0.211 13.429 -14.861 1.00 81.12 93 ALA A O 1
ATOM 689 N N . LEU A 1 94 ? 2.032 13.395 -14.943 1.00 82.25 94 LEU A N 1
ATOM 690 C CA . LEU A 1 94 ? 2.213 14.719 -14.335 1.00 82.25 94 LEU A CA 1
ATOM 691 C C . LEU A 1 94 ? 1.673 15.833 -15.239 1.00 82.25 94 LEU A C 1
ATOM 693 O O . LEU A 1 94 ? 0.923 16.688 -14.767 1.00 82.25 94 LEU A O 1
ATOM 697 N N . PHE A 1 95 ? 1.987 15.798 -16.538 1.00 78.88 95 PHE A N 1
ATOM 698 C CA . PHE A 1 95 ? 1.450 16.748 -17.515 1.00 78.88 95 PHE A CA 1
ATOM 699 C C . PHE A 1 95 ? -0.077 16.685 -17.565 1.00 78.88 95 PHE A C 1
ATOM 701 O O . PHE A 1 95 ? -0.743 17.716 -17.487 1.00 78.88 95 PHE A O 1
ATOM 708 N N . MET A 1 96 ? -0.637 15.477 -17.632 1.00 71.94 96 MET A N 1
ATOM 709 C CA . MET A 1 96 ? -2.077 15.242 -17.688 1.00 71.94 96 MET A CA 1
ATOM 710 C C . MET A 1 96 ? -2.787 15.660 -16.392 1.00 71.94 96 MET A C 1
ATOM 712 O O . MET A 1 96 ? -3.837 16.299 -16.448 1.00 71.94 96 MET A O 1
ATOM 716 N N . GLY A 1 97 ? -2.205 15.370 -15.225 1.00 72.44 97 GLY A N 1
ATOM 717 C CA . GLY A 1 97 ? -2.738 15.772 -13.922 1.00 72.44 97 GLY A CA 1
ATOM 718 C C . GLY A 1 97 ? -2.739 17.291 -13.722 1.00 72.44 97 GLY A C 1
ATOM 719 O O . GLY A 1 97 ? -3.715 17.848 -13.214 1.00 72.44 97 GLY A O 1
ATOM 720 N N . ILE A 1 98 ? -1.692 17.982 -14.184 1.00 74.69 98 ILE A N 1
ATOM 721 C CA . ILE A 1 98 ? -1.636 19.452 -14.187 1.00 74.69 98 ILE A CA 1
ATOM 722 C C . ILE A 1 98 ? -2.669 20.028 -15.169 1.00 74.69 98 ILE A C 1
ATOM 724 O O . ILE A 1 98 ? -3.410 20.944 -14.802 1.00 74.69 98 ILE A O 1
ATOM 728 N N . TYR A 1 99 ? -2.795 19.451 -16.371 1.00 64.12 99 TYR A N 1
ATOM 729 C CA . TYR A 1 99 ? -3.823 19.832 -17.349 1.00 64.12 99 TYR A CA 1
ATOM 730 C C . TYR A 1 99 ? -5.241 19.698 -16.780 1.00 64.12 99 TYR A C 1
ATOM 732 O O . TYR A 1 99 ? -6.069 20.589 -16.967 1.00 64.12 99 TYR A O 1
ATOM 740 N N . MET A 1 100 ? -5.515 18.629 -16.028 1.00 60.12 100 MET A N 1
ATOM 741 C CA . MET A 1 100 ? -6.827 18.373 -15.428 1.00 60.12 100 MET A CA 1
ATOM 742 C C . MET A 1 100 ? -7.169 19.352 -14.291 1.00 60.12 100 MET A C 1
ATOM 744 O O . MET A 1 100 ? -8.344 19.655 -14.082 1.00 60.12 100 MET A O 1
ATOM 748 N N . ARG A 1 101 ? -6.164 19.884 -13.574 1.00 62.25 101 ARG A N 1
ATOM 749 C CA . ARG A 1 101 ? -6.368 20.878 -12.503 1.00 62.25 101 ARG A CA 1
ATOM 750 C C . ARG A 1 101 ? -6.617 22.294 -13.037 1.00 62.25 101 ARG A C 1
ATOM 752 O O . ARG A 1 101 ? -7.285 23.067 -12.356 1.00 62.25 101 ARG A O 1
ATOM 759 N N . TYR A 1 102 ? -6.109 22.629 -14.227 1.00 60.31 102 TYR A N 1
ATOM 760 C CA . TYR A 1 102 ? -6.231 23.976 -14.807 1.00 60.31 102 TYR A CA 1
ATOM 761 C C . TYR A 1 102 ? -7.300 24.094 -15.910 1.00 60.31 102 TYR A C 1
ATOM 763 O O . TYR A 1 102 ? -7.869 25.169 -16.090 1.00 60.31 102 TYR A O 1
ATOM 771 N N . ILE A 1 103 ? -7.630 23.012 -16.628 1.00 56.03 103 ILE A N 1
ATOM 772 C CA . ILE A 1 103 ? -8.604 23.022 -17.733 1.00 56.03 103 ILE A CA 1
ATOM 773 C C . ILE A 1 103 ? -9.766 22.071 -17.425 1.00 56.03 103 ILE A C 1
ATOM 775 O O . ILE A 1 103 ? -9.724 20.861 -17.638 1.00 56.03 103 ILE A O 1
ATOM 779 N N . ARG A 1 104 ? -10.873 22.655 -16.962 1.00 51.69 104 ARG A N 1
ATOM 780 C CA . ARG A 1 104 ? -12.180 21.999 -16.831 1.00 51.69 104 ARG A CA 1
ATOM 781 C C . ARG A 1 104 ? -12.815 21.798 -18.220 1.00 51.69 104 ARG A C 1
ATOM 783 O O . ARG A 1 104 ? -13.739 22.521 -18.576 1.00 51.69 104 ARG A O 1
ATOM 790 N N . GLN A 1 105 ? -12.331 20.843 -19.018 1.00 50.88 105 GLN A N 1
ATOM 791 C CA . GLN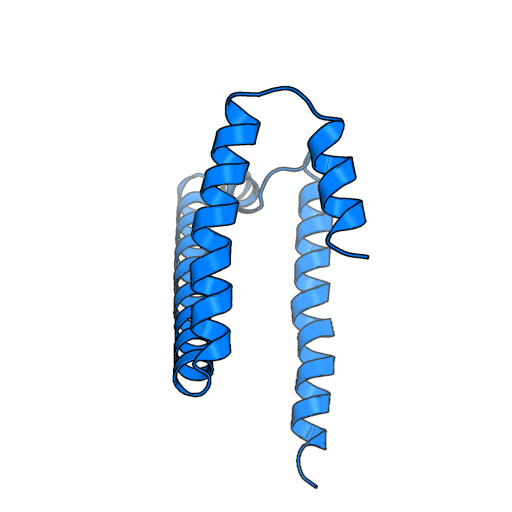 A 1 105 ? -12.963 20.421 -20.284 1.00 50.88 105 GLN A CA 1
ATOM 792 C C . GLN A 1 105 ? -13.033 18.885 -20.326 1.00 50.88 105 GLN A C 1
ATOM 794 O O . GLN A 1 105 ? -12.176 18.201 -20.876 1.00 50.88 105 GLN A O 1
ATOM 799 N N . VAL A 1 106 ? -14.065 18.330 -19.689 1.00 61.28 106 VAL A N 1
ATOM 800 C CA . VAL A 1 106 ? -14.197 16.896 -19.349 1.00 61.28 106 VAL A CA 1
ATOM 801 C C . VAL A 1 106 ? -14.560 16.002 -20.557 1.00 61.28 106 VAL A C 1
ATOM 803 O O . VAL A 1 106 ? -14.736 14.797 -20.404 1.00 61.28 106 VAL A O 1
ATOM 806 N N . VAL A 1 107 ? -14.660 16.558 -21.770 1.00 59.59 107 VAL A N 1
ATOM 807 C CA . VAL A 1 107 ? -15.166 15.836 -22.956 1.00 59.59 107 VAL A CA 1
ATOM 808 C C . VAL A 1 107 ? -14.036 15.347 -23.872 1.00 59.59 107 VAL A C 1
ATOM 810 O O . VAL A 1 107 ? -14.011 14.179 -24.247 1.00 59.59 107 VAL A O 1
ATOM 813 N N . TRP A 1 108 ? -13.042 16.189 -24.164 1.00 58.00 108 TRP A N 1
ATOM 814 C CA . TRP A 1 108 ? -11.977 15.867 -25.127 1.00 58.00 108 TRP A CA 1
ATOM 815 C C . TRP A 1 108 ? -10.959 14.847 -24.601 1.00 58.00 108 TRP A C 1
ATOM 817 O O . TRP A 1 108 ? -10.452 14.023 -25.356 1.00 58.00 108 TRP A O 1
ATOM 827 N N . VAL A 1 109 ? -10.706 14.847 -23.290 1.00 60.44 109 VAL A N 1
ATOM 828 C CA . VAL A 1 109 ? -9.719 13.953 -22.659 1.00 60.44 109 VAL A CA 1
ATOM 829 C C . VAL A 1 109 ? -10.218 12.504 -22.595 1.00 60.44 109 VAL A C 1
ATOM 831 O O . VAL A 1 109 ? -9.447 11.575 -22.820 1.00 60.44 109 VAL A O 1
ATOM 834 N N . LYS A 1 110 ? -11.521 12.294 -22.354 1.00 60.94 110 LYS A N 1
ATOM 835 C CA . LYS A 1 110 ? -12.133 10.955 -22.404 1.00 60.94 110 LYS A CA 1
ATOM 836 C C . LYS A 1 110 ? -12.176 10.397 -23.827 1.00 60.94 110 LYS A C 1
ATOM 838 O O . LYS A 1 110 ? -11.972 9.203 -24.003 1.00 60.94 110 LYS A O 1
ATOM 843 N N . PHE A 1 111 ? -12.401 11.255 -24.824 1.00 62.53 111 PHE A N 1
ATOM 844 C CA . PHE A 1 111 ? -12.398 10.873 -26.237 1.00 62.53 111 PHE A CA 1
ATOM 845 C C . PHE A 1 111 ? -11.003 10.433 -26.711 1.00 62.53 111 PHE A C 1
ATOM 847 O O . PHE A 1 111 ? -10.867 9.408 -27.369 1.00 62.53 111 PHE A O 1
ATOM 854 N N . LEU A 1 112 ? -9.952 11.148 -26.298 1.00 64.38 112 LEU A N 1
ATOM 855 C CA . LEU A 1 112 ? -8.571 10.831 -26.672 1.00 64.38 112 LEU A CA 1
ATOM 856 C C . LEU A 1 112 ? -8.056 9.536 -26.013 1.00 64.38 112 LEU A C 1
ATOM 858 O O . LEU A 1 112 ? -7.353 8.763 -26.655 1.00 64.38 112 LEU A O 1
ATOM 862 N N . LEU A 1 113 ? -8.456 9.255 -24.765 1.00 63.84 113 LEU A N 1
ATOM 863 C CA . LEU A 1 113 ? -8.141 7.990 -24.084 1.00 63.84 113 LEU A CA 1
ATOM 864 C C . LEU A 1 113 ? -8.816 6.772 -24.735 1.00 63.84 113 LEU A C 1
ATOM 866 O O . LEU A 1 113 ? -8.225 5.700 -24.754 1.00 63.84 113 LEU A O 1
ATOM 870 N N . LEU A 1 114 ? -10.025 6.930 -25.282 1.00 66.12 114 LEU A N 1
ATOM 871 C CA . LEU A 1 114 ? -10.756 5.850 -25.958 1.00 66.12 114 LEU A CA 1
ATOM 872 C C . LEU A 1 114 ? -10.129 5.494 -27.319 1.00 66.12 114 LEU A C 1
ATOM 874 O O . LEU A 1 114 ? -10.161 4.337 -27.713 1.00 66.12 114 LEU A O 1
ATOM 878 N N . VAL A 1 115 ? -9.520 6.470 -28.004 1.00 63.12 115 VAL A N 1
ATOM 879 C CA . VAL A 1 115 ? -8.837 6.283 -29.300 1.00 63.12 115 VAL A CA 1
ATOM 880 C C . VAL A 1 115 ? -7.402 5.755 -29.146 1.00 63.12 115 VAL A C 1
ATOM 882 O O . VAL A 1 115 ? -6.888 5.127 -30.061 1.00 63.12 115 VAL A O 1
ATOM 885 N N . LEU A 1 116 ? -6.741 6.000 -28.009 1.00 62.69 116 LEU A N 1
ATOM 886 C CA . LEU A 1 116 ? -5.361 5.551 -27.758 1.00 62.69 116 LEU A CA 1
ATOM 887 C C . LEU A 1 116 ? -5.249 4.177 -27.077 1.00 62.69 116 LEU A C 1
ATOM 889 O O . LEU A 1 116 ? -4.169 3.594 -27.095 1.00 62.69 116 LEU A O 1
ATOM 893 N N . PHE A 1 117 ? -6.324 3.676 -26.457 1.00 61.56 117 PHE A N 1
ATOM 894 C CA . PHE A 1 117 ? -6.353 2.384 -25.750 1.00 61.56 117 PHE A CA 1
ATOM 895 C C . PHE A 1 117 ? -7.271 1.329 -26.407 1.00 61.56 117 PHE A C 1
ATOM 897 O O . PHE A 1 117 ? -7.533 0.297 -25.786 1.00 61.56 117 PHE A O 1
ATOM 904 N N . TYR A 1 118 ? -7.740 1.570 -27.638 1.00 47.25 118 TYR A N 1
ATOM 905 C CA . TYR A 1 118 ? -8.417 0.593 -28.505 1.00 47.25 118 TYR A CA 1
ATOM 906 C C . TYR A 1 118 ? -7.562 0.343 -29.749 1.00 47.25 118 TYR A C 1
ATOM 908 O O . TYR A 1 118 ? -7.426 -0.836 -30.141 1.00 47.25 118 TYR A O 1
#

Foldseek 3Di:
DPCVVVVVCVVVVCCVPVVVVVVVQVVVCVVPVNDHPLVVCCVPVHPVVSVVVVVVVVVVVVVVVVVVVVVVVVVCVVPVVVVVVVVVVVVVVVVVVVCVVPDPDPPVVVVVVVVVVD

Sequence (118 aa):
MGYLPGTLWLLAGVVLAGAVQDFMVLFISTRRNGNSLGEMIKKEMGPVPGTIALFGCFLIMIIILAVLALIVVKALAESPWGVFTVCSTVPIALFMGIYMRYIRQVVWVKFLLLVLFY

InterPro domains:
  IPR003706 CstA, N-terminal domain [PF02554] (1-109)
  IPR051605 Peptide Transporter Carbon Starvation [PTHR30252] (1-110)

Organism: Proteus mirabilis (NCBI:txid584)

Secondary structure (DSSP, 8-state):
---HHHHHHHHHHIIIIIIHHHHHHHHHHHHTTT--HHHHHHHHS-HHHHHHHHHHHHHHHHHHHHHHHHHHHHHHHT-HHHHHHHHHHHHHHHHHHHHHHH---TTHHHHHHHHH--

pLDDT: mean 78.15, std 11.84, range [47.25, 95.81]

Radius of gyration: 21.09 Å; chains: 1; bounding box: 39×55×52 Å